Protein 6FXW (pdb70)

Structure (mmCIF, N/CA/C/O backbone):
data_6FXW
#
_entry.id   6FXW
#
_cell.length_a   80.920
_cell.length_b   83.650
_cell.length_c   89.490
_cell.angle_alpha   90.00
_cell.angle_beta   90.00
_cell.angle_gamma   90.00
#
_symmetry.space_group_name_H-M   'F 2 2 2'
#
loop_
_entity.id
_entity.type
_entity.pdbx_description
1 polymer 'Putative ribose 5-phosphate isomerase'
2 non-polymer 'SULFATE ION'
3 water water
#
loop_
_atom_site.group_PDB
_atom_site.id
_atom_site.type_symbol
_atom_site.label_atom_id
_atom_site.label_alt_id
_atom_site.label_comp_id
_atom_site.label_asym_id
_atom_site.label_entity_id
_atom_site.label_seq_id
_atom_site.pdbx_PDB_ins_code
_atom_site.Cartn_x
_atom_site.Cartn_y
_atom_site.Cartn_z
_atom_site.occupancy
_atom_site.B_iso_or_equiv
_atom_site.auth_seq_id
_atom_site.auth_comp_id
_atom_site.auth_asym_id
_atom_site.auth_atom_id
_atom_site.pdbx_PDB_model_num
ATOM 1 N N . MET A 1 4 ? -25.058 -4.120 -8.089 1.00 32.78 4 MET A N 1
ATOM 2 C CA . MET A 1 4 ? -26.441 -4.386 -7.588 1.00 27.71 4 MET A CA 1
ATOM 3 C C . MET A 1 4 ? -27.206 -3.114 -7.919 1.00 29.88 4 MET A C 1
ATOM 4 O O . MET A 1 4 ? -26.693 -2.006 -7.691 1.00 32.00 4 MET A O 1
ATOM 9 N N . PRO A 1 5 ? -28.395 -3.230 -8.510 1.00 23.50 5 PRO A N 1
ATOM 10 C CA . PRO A 1 5 ? -29.255 -2.050 -8.607 1.00 19.72 5 PRO A CA 1
ATOM 11 C C . PRO A 1 5 ? -29.432 -1.312 -7.291 1.00 19.70 5 PRO A C 1
ATOM 12 O O . PRO A 1 5 ? -29.276 -1.866 -6.213 1.00 19.31 5 PRO A O 1
ATOM 16 N N . LYS A 1 6 ? -29.719 -0.015 -7.436 1.00 21.44 6 LYS A N 1
ATOM 17 C CA . LYS A 1 6 ? -29.729 0.939 -6.345 1.00 22.11 6 LYS A CA 1
ATOM 18 C C . LYS A 1 6 ? -31.093 1.545 -6.110 1.00 15.73 6 LYS A C 1
ATOM 19 O O . LYS A 1 6 ? -31.916 1.661 -7.030 1.00 16.76 6 LYS A O 1
ATOM 25 N N . ARG A 1 7 ? -31.326 1.947 -4.867 1.00 14.30 7 ARG A N 1
ATOM 26 C CA . ARG A 1 7 ? -32.532 2.688 -4.464 1.00 12.99 7 ARG A CA 1
ATOM 27 C C . ARG A 1 7 ? -32.212 4.174 -4.606 1.00 13.62 7 ARG A C 1
ATOM 28 O O . ARG A 1 7 ? -31.271 4.616 -3.959 1.00 13.16 7 ARG A O 1
ATOM 36 N N . VAL A 1 8 ? -32.952 4.855 -5.469 1.00 12.27 8 VAL A N 1
ATOM 37 C CA . VAL A 1 8 ? -32.599 6.236 -5.908 1.00 12.25 8 VAL A CA 1
ATOM 38 C C . VAL A 1 8 ? -33.641 7.201 -5.359 1.00 12.50 8 VAL A C 1
ATOM 39 O O . VAL A 1 8 ? -34.871 7.070 -5.631 1.00 14.50 8 VAL A O 1
ATOM 43 N N . ALA A 1 9 ? -33.204 8.235 -4.675 1.00 12.20 9 ALA A N 1
ATOM 44 C CA . ALA A 1 9 ? -34.024 9.363 -4.326 1.00 12.31 9 ALA A CA 1
ATOM 45 C C . ALA A 1 9 ? -33.750 10.523 -5.309 1.00 13.84 9 ALA A C 1
ATOM 46 O O . ALA A 1 9 ? -32.610 10.953 -5.419 1.00 13.30 9 ALA A O 1
ATOM 48 N N . LEU A 1 10 ? -34.803 10.993 -5.922 1.00 12.69 10 LEU A N 1
ATOM 49 C CA . LEU A 1 10 ? -34.723 12.066 -6.930 1.00 12.79 10 LEU A CA 1
ATOM 50 C C . LEU A 1 10 ? -35.368 13.291 -6.332 1.00 12.24 10 LEU A C 1
ATOM 51 O O . LEU A 1 10 ? -36.582 13.262 -6.016 1.00 12.46 10 LEU A O 1
ATOM 56 N N . GLY A 1 11 ? -34.647 14.386 -6.209 1.00 11.10 11 GLY A N 1
ATOM 57 C CA . GLY A 1 11 ? -35.207 15.660 -5.728 1.00 12.63 11 GLY A CA 1
ATOM 58 C C . GLY A 1 11 ? -34.963 16.759 -6.728 1.00 14.06 1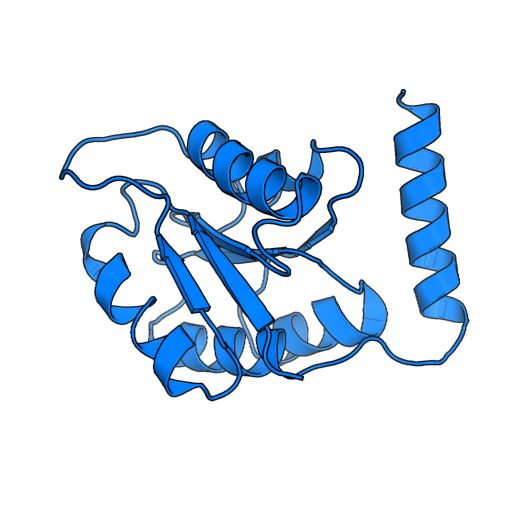1 GLY A C 1
ATOM 59 O O . GLY A 1 11 ? -33.978 16.735 -7.481 1.00 13.15 11 GLY A O 1
ATOM 60 N N . CYS A 1 12 ? -35.801 17.742 -6.738 1.00 11.99 12 CYS A N 1
ATOM 61 C CA A CYS A 1 12 ? -35.566 18.840 -7.629 0.50 12.16 12 CYS A CA 1
ATOM 62 C CA B CYS A 1 12 ? -35.825 18.744 -7.759 0.50 13.77 12 CYS A CA 1
ATOM 63 C C . CYS A 1 12 ? -36.327 20.033 -7.111 1.00 13.33 12 CYS A C 1
ATOM 64 O O . CYS A 1 12 ? -37.111 19.941 -6.165 1.00 15.27 12 CYS A O 1
ATOM 69 N N . ASP A 1 13 ? -36.010 21.185 -7.718 1.00 12.61 13 ASP A N 1
ATOM 70 C CA . ASP A 1 13 ? -36.804 22.401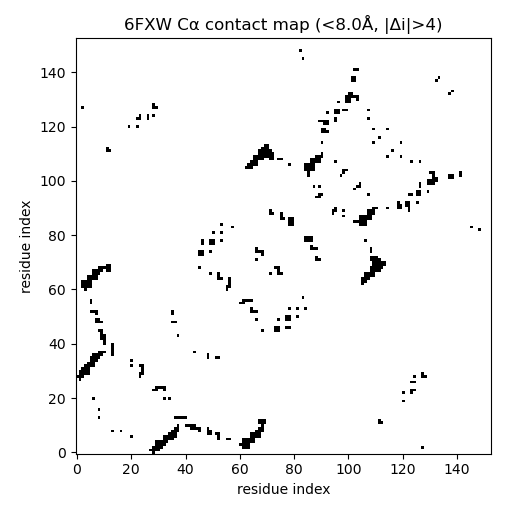 -7.502 1.00 12.26 13 ASP A CA 1
ATOM 71 C C . ASP A 1 13 ? -37.770 22.558 -8.685 1.00 12.29 13 ASP A C 1
ATOM 72 O O . ASP A 1 13 ? -37.921 21.641 -9.512 1.00 12.68 13 ASP A O 1
ATOM 77 N N . HIS A 1 14 ? -38.350 23.712 -8.823 1.00 12.40 14 HIS A N 1
ATOM 78 C CA . HIS A 1 14 ? -39.381 23.924 -9.823 1.00 13.26 14 HIS A CA 1
ATOM 79 C C . HIS A 1 14 ? -38.759 23.964 -11.224 1.00 12.84 14 HIS A C 1
ATOM 80 O O . HIS A 1 14 ? -39.457 23.817 -12.212 1.00 13.98 14 HIS A O 1
ATOM 87 N N . ALA A 1 15 ? -37.452 24.171 -11.313 1.00 12.82 15 ALA A N 1
ATOM 88 C CA . ALA A 1 15 ? -36.860 24.221 -12.677 1.00 13.69 15 ALA A CA 1
ATOM 89 C C . ALA A 1 15 ? -37.104 22.896 -13.414 1.00 14.87 15 ALA A C 1
ATOM 90 O O . ALA A 1 15 ? -37.236 22.867 -14.670 1.00 13.94 15 ALA A O 1
ATOM 92 N N . ALA A 1 16 ? -37.178 21.779 -12.680 1.00 12.09 16 ALA A N 1
ATOM 93 C CA . ALA A 1 16 ? -37.330 20.479 -13.241 1.00 13.69 16 ALA A CA 1
ATOM 94 C C . ALA A 1 16 ? -38.750 19.951 -13.132 1.00 15.64 16 ALA A C 1
ATOM 95 O O . ALA A 1 16 ? -39.016 18.801 -13.439 1.00 16.97 16 ALA A O 1
ATOM 97 N N . TYR A 1 17 ? -39.662 20.809 -12.768 1.00 16.88 17 TYR A N 1
ATOM 98 C CA . TYR A 1 17 ? -41.040 20.288 -12.525 1.00 19.44 17 TYR A CA 1
ATOM 99 C C . TYR A 1 17 ? -41.647 19.785 -13.812 1.00 20.68 17 TYR A C 1
ATOM 100 O O . TYR A 1 17 ? -42.202 18.691 -13.830 1.00 21.98 17 TYR A O 1
ATOM 109 N N . ALA A 1 18 ? -41.484 20.509 -14.901 1.00 20.47 18 ALA A N 1
ATOM 110 C CA . ALA A 1 18 ? -42.001 20.075 -16.172 1.00 24.70 18 ALA A CA 1
ATOM 111 C C . ALA A 1 18 ? -41.462 18.749 -16.655 1.00 27.43 18 ALA A C 1
ATOM 112 O O . ALA A 1 18 ? -42.193 17.999 -17.294 1.00 30.96 18 ALA A O 1
ATOM 114 N N . THR A 1 19 ? -40.219 18.419 -16.328 1.00 21.53 19 THR A N 1
ATOM 115 C CA . THR A 1 19 ? -39.512 17.250 -16.852 1.00 19.60 19 THR A CA 1
ATOM 116 C C . THR A 1 19 ? -39.309 16.173 -15.831 1.00 17.42 19 THR A C 1
ATOM 117 O O . THR A 1 19 ? -38.708 15.167 -16.118 1.00 17.54 19 THR A O 1
ATOM 121 N N . HIS A 1 20 ? -39.831 16.319 -14.587 1.00 17.28 20 HIS A N 1
ATOM 122 C CA . HIS A 1 20 ? -39.394 15.398 -13.559 1.00 15.59 20 HIS A CA 1
ATOM 123 C C . HIS A 1 20 ? -39.856 13.964 -13.881 1.00 14.41 20 HIS A C 1
ATOM 124 O O . HIS A 1 20 ? -39.181 12.971 -13.548 1.00 14.97 20 HIS A O 1
ATOM 131 N N . GLN A 1 21 ? -41.074 13.814 -14.428 1.00 16.84 21 GLN A N 1
ATOM 132 C CA . GLN A 1 21 ? -41.498 12.444 -14.713 1.00 17.60 21 GLN A CA 1
ATOM 133 C C . GLN A 1 21 ? -40.673 11.782 -15.831 1.00 16.77 21 GLN A C 1
ATOM 134 O O . GLN A 1 21 ? -40.348 10.656 -15.727 1.00 16.30 21 GLN A O 1
ATOM 140 N N . GLU A 1 22 ? -40.280 12.600 -16.802 1.00 15.93 22 GLU A N 1
ATOM 141 C CA . GLU A 1 22 ? -39.321 12.131 -17.866 1.00 16.18 22 GLU A CA 1
ATOM 142 C C . GLU A 1 22 ? -37.995 11.675 -17.274 1.00 17.73 22 GLU A C 1
ATOM 143 O O . GLU A 1 22 ? -37.443 10.659 -17.631 1.00 17.78 22 GLU A O 1
ATOM 149 N N . ILE A 1 23 ? -37.512 12.423 -16.297 1.00 15.61 23 ILE A N 1
ATOM 150 C CA . ILE A 1 23 ? -36.267 12.019 -15.607 1.00 15.53 23 ILE A CA 1
ATOM 151 C C . ILE A 1 23 ? -36.458 10.722 -14.813 1.00 15.10 23 ILE A C 1
ATOM 152 O O . ILE A 1 23 ? -35.626 9.828 -14.827 1.00 16.65 23 ILE A O 1
ATOM 157 N N . MET A 1 24 ? -37.580 10.607 -14.097 1.00 15.63 24 MET A N 1
ATOM 158 C CA A MET A 1 24 ? -37.860 9.381 -13.322 0.50 18.11 24 MET A CA 1
ATOM 159 C CA B MET A 1 24 ? -37.887 9.403 -13.315 0.50 17.54 24 MET A CA 1
ATOM 160 C C . MET A 1 24 ? -37.934 8.210 -14.264 1.00 17.53 24 MET A C 1
ATOM 161 O O . MET A 1 24 ? -37.386 7.172 -13.979 1.00 18.28 24 MET A O 1
ATOM 170 N N . ASP A 1 25 ? -38.549 8.447 -15.424 1.00 19.16 25 ASP A N 1
ATOM 171 C CA . ASP A 1 25 ? -38.612 7.376 -16.440 1.00 19.60 25 ASP A CA 1
ATOM 172 C C . ASP A 1 25 ? -37.258 6.918 -16.891 1.00 20.92 25 ASP A C 1
ATOM 173 O O . ASP A 1 25 ? -36.985 5.710 -17.060 1.00 20.91 25 ASP A O 1
ATOM 178 N N . MET A 1 26 ? -36.326 7.845 -17.098 1.00 18.30 26 MET A N 1
ATOM 179 C CA . MET A 1 26 ? -34.912 7.464 -17.384 1.00 17.84 26 MET A CA 1
ATOM 180 C C . MET A 1 26 ? -34.223 6.635 -16.343 1.00 18.66 26 MET A C 1
ATOM 181 O O . MET A 1 26 ? -33.429 5.720 -16.640 1.00 21.74 26 MET A O 1
ATOM 186 N N . VAL A 1 27 ? -34.440 6.995 -15.066 1.00 16.20 27 VAL A N 1
ATOM 187 C CA . VAL A 1 27 ? -33.878 6.282 -14.005 1.00 17.69 27 VAL A CA 1
ATOM 188 C C . VAL A 1 27 ? -34.405 4.828 -14.042 1.00 17.79 27 VAL A C 1
ATOM 189 O O . VAL A 1 27 ? -33.636 3.879 -13.927 1.00 22.37 27 VAL A O 1
ATOM 193 N N . ASN A 1 28 ? -35.702 4.682 -14.165 1.00 21.25 28 ASN A N 1
ATOM 194 C CA . ASN A 1 28 ? -36.313 3.340 -14.187 1.00 26.13 28 ASN A CA 1
ATOM 195 C C . ASN A 1 28 ? -35.799 2.550 -15.406 1.00 29.05 28 ASN A C 1
ATOM 196 O O . ASN A 1 28 ? -35.432 1.367 -15.309 1.00 31.01 28 ASN A O 1
ATOM 201 N N . ALA A 1 29 ? -35.677 3.236 -16.531 1.00 25.72 29 ALA A N 1
ATOM 202 C CA . ALA A 1 29 ? -35.302 2.536 -17.788 1.00 29.72 29 ALA A CA 1
ATOM 203 C C . ALA A 1 29 ? -33.837 2.197 -17.827 1.00 32.92 29 ALA A C 1
ATOM 204 O O . ALA A 1 29 ? -33.385 1.419 -18.692 1.00 38.47 29 ALA A O 1
ATOM 206 N N . SER A 1 30 ? -33.062 2.698 -16.889 1.00 29.99 30 SER A N 1
ATOM 207 C CA . SER A 1 30 ? -31.644 2.476 -16.907 1.00 27.05 30 SER A CA 1
ATOM 208 C C . SER A 1 30 ? -31.300 1.012 -16.576 1.00 30.15 30 SER A C 1
ATOM 209 O O . SER A 1 30 ? -30.177 0.602 -16.818 1.00 32.53 30 SER A O 1
ATOM 212 N N . GLY A 1 31 ? -32.212 0.314 -15.889 1.00 27.51 31 GLY A N 1
ATOM 213 C CA . GLY A 1 31 ? -31.961 -0.998 -15.355 1.00 24.15 31 GLY A CA 1
ATOM 214 C C . GLY A 1 31 ? -31.214 -1.033 -14.079 1.00 23.47 31 GLY A C 1
ATOM 215 O O . GLY A 1 31 ? -31.028 -2.078 -13.470 1.00 25.19 31 GLY A O 1
ATOM 216 N N . ALA A 1 32 ? -30.687 0.128 -13.616 1.00 18.40 32 ALA A N 1
ATOM 217 C CA . ALA A 1 32 ? -29.826 0.144 -12.505 1.00 18.96 32 ALA A CA 1
ATOM 218 C C . ALA A 1 32 ? -30.461 0.640 -11.222 1.00 17.05 32 ALA A C 1
ATOM 219 O O . ALA A 1 32 ? -29.771 0.809 -10.213 1.00 20.41 32 ALA A O 1
ATOM 221 N N . ALA A 1 33 ? -31.791 0.781 -11.224 1.00 17.69 33 ALA A N 1
ATOM 222 C CA . ALA A 1 33 ? -32.516 1.196 -10.055 1.00 16.91 33 ALA A CA 1
ATOM 223 C C . ALA A 1 33 ? -33.521 0.166 -9.606 1.00 17.79 33 ALA A C 1
ATOM 224 O O . ALA A 1 33 ? -34.325 -0.270 -10.422 1.00 23.74 33 ALA A O 1
ATOM 226 N N . SER A 1 34 ? -33.495 -0.184 -8.345 1.00 18.30 34 SER A N 1
ATOM 227 C CA . SER A 1 34 ? -34.572 -1.065 -7.820 1.00 17.26 34 SER A CA 1
ATOM 228 C C . SER A 1 34 ? -35.761 -0.314 -7.355 1.00 22.46 34 SER A C 1
ATOM 229 O O . SER A 1 34 ? -36.812 -0.934 -7.142 1.00 23.54 34 SER A O 1
ATOM 232 N N . LYS A 1 35 ? -35.619 0.976 -7.084 1.00 17.05 35 LYS A N 1
ATOM 233 C CA . LYS A 1 35 ? -36.707 1.827 -6.687 1.00 17.59 35 LYS A CA 1
ATOM 234 C C . LYS A 1 35 ? -36.304 3.265 -6.997 1.00 16.75 35 LYS A C 1
ATOM 235 O O . LYS A 1 35 ? -35.120 3.571 -6.867 1.00 16.44 35 LYS A O 1
ATOM 241 N N . VAL A 1 36 ? -37.230 4.100 -7.432 1.00 14.69 36 VAL A N 1
ATOM 242 C CA . VAL A 1 36 ? -37.022 5.523 -7.623 1.00 15.76 36 VAL A CA 1
ATOM 243 C C . VAL A 1 36 ? -38.083 6.228 -6.826 1.00 17.27 36 VAL A C 1
ATOM 244 O O . VAL A 1 36 ? -39.299 5.990 -7.030 1.00 18.89 36 VAL A O 1
ATOM 248 N N . MET A 1 37 ? -37.683 7.130 -5.928 1.00 15.82 37 MET A N 1
ATOM 249 C CA . MET A 1 37 ? -38.587 7.891 -5.071 1.00 17.39 37 MET A CA 1
ATOM 250 C C . MET A 1 37 ? -38.478 9.368 -5.407 1.00 18.36 37 MET A C 1
ATOM 251 O O . MET A 1 37 ? -37.374 9.935 -5.327 1.00 18.48 37 MET A O 1
ATOM 256 N N . TYR A 1 38 ? -39.575 10.053 -5.729 1.00 15.70 38 TYR A N 1
ATOM 257 C CA . TYR A 1 38 ? -39.585 11.447 -6.063 1.00 15.87 38 TYR A CA 1
ATOM 258 C C . TYR A 1 38 ? -39.817 12.321 -4.906 1.00 17.43 38 TYR A C 1
ATOM 259 O O . TYR A 1 38 ? -40.875 12.125 -4.220 1.00 18.68 38 TYR A O 1
ATOM 268 N N . MET A 1 39 ? -38.906 13.199 -4.593 1.00 17.52 39 MET A N 1
ATOM 269 C CA . MET A 1 39 ? -39.047 14.093 -3.505 1.00 20.90 39 MET A CA 1
ATOM 270 C C . MET A 1 39 ? -38.887 15.451 -3.781 1.00 24.12 39 MET A C 1
ATOM 271 O O . MET A 1 39 ? -38.473 16.139 -2.893 1.00 38.65 39 MET A O 1
ATOM 276 N N . GLY A 1 40 ? -39.223 15.881 -4.969 1.00 27.40 40 GLY A N 1
ATOM 277 C CA . GLY A 1 40 ? -39.390 17.261 -5.335 1.00 28.25 40 GLY A CA 1
ATOM 278 C C . GLY A 1 40 ? -40.791 17.682 -5.250 1.00 26.06 40 GLY A C 1
ATOM 279 O O . GLY A 1 40 ? -41.624 16.918 -4.714 1.00 25.32 40 GLY A O 1
ATOM 280 N N . PRO A 1 41 ? -41.118 18.894 -5.762 1.00 20.16 41 PRO A N 1
ATOM 281 C CA . PRO A 1 41 ? -42.407 19.432 -5.699 1.00 22.90 41 PRO A CA 1
ATOM 282 C C . PRO A 1 41 ? -43.449 18.674 -6.525 1.00 26.87 41 PRO A C 1
ATOM 283 O O . PRO A 1 41 ? -43.166 18.199 -7.627 1.00 20.97 41 PRO A O 1
ATOM 287 N N . SER A 1 42 ? -44.646 18.538 -5.944 1.00 22.82 42 SER A N 1
ATOM 288 C CA . SER A 1 42 ? -45.750 17.864 -6.634 1.00 25.87 42 SER A CA 1
ATOM 289 C C . SER A 1 42 ? -46.807 18.885 -6.958 1.00 25.96 42 SER A C 1
ATOM 290 O O . SER A 1 42 ? -47.941 18.592 -7.010 1.00 24.84 42 SER A O 1
ATOM 293 N N . SER A 1 43 ? -46.362 20.110 -7.138 1.00 22.37 43 SER A N 1
ATOM 294 C CA A SER A 1 43 ? -47.242 21.182 -7.604 0.50 25.27 43 SER A CA 1
ATOM 295 C CA B SER A 1 43 ? -47.233 21.253 -7.472 0.50 22.31 43 SER A CA 1
ATOM 296 C C . SER A 1 43 ? -46.420 22.121 -8.414 1.00 25.36 43 SER A C 1
ATOM 297 O O . SER A 1 43 ? -45.184 22.127 -8.275 1.00 24.85 43 SER A O 1
ATOM 302 N N . ASP A 1 44 ? -47.114 22.950 -9.229 1.00 24.56 44 ASP A N 1
ATOM 303 C CA . ASP A 1 44 ? -46.483 23.952 -10.056 1.00 24.13 44 ASP A CA 1
ATOM 304 C C . ASP A 1 44 ? -46.135 25.248 -9.371 1.00 26.02 44 ASP A C 1
ATOM 305 O O . ASP A 1 44 ? -46.396 26.362 -9.890 1.00 23.11 44 ASP A O 1
ATOM 310 N N . THR A 1 45 ? -45.442 25.151 -8.222 1.00 24.88 45 THR A N 1
ATOM 311 C CA . THR A 1 45 ? -45.143 26.317 -7.368 1.00 23.34 45 THR A CA 1
ATOM 312 C C . THR A 1 45 ? -43.606 26.619 -7.417 1.00 25.34 45 THR A C 1
ATOM 313 O O . THR A 1 45 ? -42.801 25.761 -7.729 1.00 22.26 45 THR A O 1
ATOM 317 N N . SER A 1 46 ? -43.227 27.838 -7.131 1.00 24.20 46 SER A N 1
ATOM 318 C CA . SER A 1 46 ? -41.797 28.148 -6.960 1.00 24.38 46 SER A CA 1
ATOM 319 C C . SER A 1 46 ? -41.375 27.606 -5.612 1.00 18.99 46 SER A C 1
ATOM 320 O O . SER A 1 46 ? -42.022 27.845 -4.614 1.00 20.91 46 SER A O 1
ATOM 323 N N . VAL A 1 47 ? -40.168 26.965 -5.557 1.00 13.57 47 VAL A N 1
ATOM 324 C CA . VAL A 1 47 ? -39.679 26.455 -4.359 1.00 13.59 47 VAL A CA 1
ATOM 325 C C . VAL A 1 47 ? -38.158 26.701 -4.244 1.00 12.66 47 VAL A C 1
ATOM 326 O O . VAL A 1 47 ? -37.582 27.207 -5.215 1.00 13.00 47 VAL A O 1
ATOM 330 N N . ASP A 1 48 ? -37.603 26.348 -3.106 1.00 13.01 48 ASP A N 1
ATOM 331 C CA . ASP A 1 48 ? -36.187 26.613 -2.830 1.00 12.04 48 ASP A CA 1
ATOM 332 C C . ASP A 1 48 ? -35.373 25.346 -2.822 1.00 11.79 48 ASP A C 1
ATOM 333 O O . ASP A 1 48 ? -35.534 24.488 -2.010 1.00 11.99 48 ASP A O 1
ATOM 338 N N . TYR A 1 49 ? -34.406 25.227 -3.766 1.00 11.75 49 TYR A N 1
ATOM 339 C CA . TYR A 1 49 ? -33.717 23.998 -3.946 1.00 11.60 49 TYR A CA 1
ATOM 340 C C . TYR A 1 49 ? -33.065 23.436 -2.660 1.00 11.01 49 TYR A C 1
ATOM 341 O O . TYR A 1 49 ? -32.974 22.208 -2.504 1.00 11.75 49 TYR A O 1
ATOM 350 N N . PRO A 1 50 ? -32.502 24.262 -1.710 1.00 9.71 50 PRO A N 1
ATOM 351 C CA . PRO A 1 50 ? -31.927 23.611 -0.543 1.00 10.37 50 PRO A CA 1
ATOM 352 C C . PRO A 1 50 ? -32.856 22.739 0.244 1.00 10.61 50 PRO A C 1
ATOM 353 O O . PRO A 1 50 ? -32.408 21.741 0.837 1.00 12.50 50 PRO A O 1
ATOM 357 N N . ASP A 1 51 ? -34.128 23.086 0.227 1.00 10.77 51 ASP A N 1
ATOM 358 C CA . ASP A 1 51 ? -35.062 22.259 0.968 1.00 13.01 51 ASP A CA 1
ATOM 359 C C . ASP A 1 51 ? -35.182 20.821 0.404 1.00 13.84 51 ASP A C 1
ATOM 360 O O . ASP A 1 51 ? -35.353 19.854 1.182 1.00 15.50 51 ASP A O 1
ATOM 365 N N . TYR A 1 52 ? -35.133 20.688 -0.919 1.00 11.99 52 TYR A N 1
ATOM 366 C CA . TYR A 1 52 ? -35.207 19.407 -1.565 1.00 12.66 52 TYR A CA 1
ATOM 367 C C . TYR A 1 52 ? -33.881 18.664 -1.580 1.00 11.42 52 TYR A C 1
ATOM 368 O O . TYR A 1 52 ? -33.869 17.437 -1.436 1.00 12.88 52 TYR A O 1
ATOM 377 N N . ALA A 1 53 ? -32.760 19.415 -1.648 1.00 11.09 53 ALA A N 1
ATOM 378 C CA . ALA A 1 53 ? -31.492 18.802 -1.386 1.00 10.84 53 ALA A CA 1
ATOM 379 C C . ALA A 1 53 ? -31.480 18.085 -0.053 1.00 11.37 53 ALA A C 1
ATOM 380 O O . ALA A 1 53 ? -31.064 16.943 0.090 1.00 12.19 53 ALA A O 1
ATOM 382 N N . ALA A 1 54 ? -32.041 18.773 0.978 1.00 11.58 54 ALA A N 1
ATOM 383 C CA . ALA A 1 54 ? -32.040 18.203 2.326 1.00 13.45 54 ALA A CA 1
ATOM 384 C C . ALA A 1 54 ? -32.887 16.938 2.380 1.00 13.49 54 ALA A C 1
ATOM 385 O O . ALA A 1 54 ? -32.482 15.947 3.047 1.00 13.16 54 ALA A O 1
ATOM 387 N N . GLN A 1 55 ? -34.041 16.916 1.754 1.00 13.63 55 GLN A N 1
ATOM 388 C CA . GLN A 1 55 ? -34.847 15.707 1.684 1.00 12.95 55 GLN A CA 1
ATOM 389 C C . GLN A 1 55 ? -34.114 14.507 1.178 1.00 13.73 55 GLN A C 1
ATOM 390 O O . GLN A 1 55 ? -34.135 13.399 1.745 1.00 14.52 55 GLN A O 1
ATOM 396 N N . VAL A 1 56 ? -33.398 14.685 0.077 1.00 11.57 56 VAL A N 1
ATOM 397 C CA . VAL A 1 56 ? -32.682 13.574 -0.562 1.00 11.30 56 VAL A CA 1
ATOM 398 C C . VAL A 1 56 ? -31.491 13.144 0.348 1.00 11.64 56 VAL A C 1
ATOM 399 O O . VAL A 1 56 ? -31.197 11.939 0.558 1.00 11.94 56 VAL A O 1
ATOM 403 N N . CYS A 1 57 ? -30.744 14.116 0.891 1.00 12.15 57 CYS A N 1
ATOM 404 C CA . CYS A 1 57 ? -29.604 13.834 1.785 1.00 10.97 57 CYS A CA 1
ATOM 405 C C . CYS A 1 57 ? -30.074 13.002 2.981 1.00 11.86 57 CYS A C 1
ATOM 406 O O . CYS A 1 57 ? -29.474 12.028 3.369 1.00 12.77 57 CYS A O 1
ATOM 409 N N . GLU A 1 58 ? -31.227 13.452 3.541 1.00 11.69 58 GLU A N 1
ATOM 410 C CA . GLU A 1 58 ? -31.700 12.761 4.736 1.00 15.19 58 GLU A CA 1
ATOM 411 C C . GLU A 1 58 ? -32.174 11.379 4.353 1.00 12.35 58 GLU A C 1
ATOM 412 O O . GLU A 1 58 ? -31.924 10.412 5.137 1.00 15.06 58 GLU A O 1
ATOM 418 N N . ALA A 1 59 ? -32.802 11.158 3.201 1.00 12.34 59 ALA A N 1
ATOM 419 C CA . ALA A 1 59 ? -33.157 9.789 2.745 1.00 13.13 59 ALA A CA 1
ATOM 420 C C . ALA A 1 59 ? -31.971 8.879 2.695 1.00 14.80 59 ALA A C 1
ATOM 421 O O . ALA A 1 59 ? -32.050 7.709 3.076 1.00 16.34 59 ALA A O 1
ATOM 423 N N . ILE A 1 60 ? -30.863 9.365 2.152 1.00 12.44 60 ILE A N 1
ATOM 424 C CA . ILE A 1 60 ? -29.664 8.574 2.092 1.00 13.42 60 ILE A CA 1
ATOM 425 C C . ILE A 1 60 ? -29.100 8.289 3.492 1.00 14.33 60 ILE A C 1
ATOM 426 O O . ILE A 1 60 ? -28.770 7.135 3.819 1.00 13.81 60 ILE A O 1
ATOM 431 N N . LEU A 1 61 ? -29.008 9.321 4.320 1.00 13.40 61 LEU A N 1
ATOM 432 C CA . LEU A 1 61 ? -28.434 9.145 5.623 1.00 13.88 61 LEU A CA 1
ATOM 433 C C . LEU A 1 61 ? -29.236 8.173 6.551 1.00 13.41 61 LEU A C 1
ATOM 434 O O . LEU A 1 61 ? -28.625 7.523 7.403 1.00 14.90 61 LEU A O 1
ATOM 439 N N . LYS A 1 62 ? -30.526 8.132 6.319 1.00 14.30 62 LYS A N 1
ATOM 440 C CA . LYS A 1 62 ? -31.404 7.233 7.097 1.00 14.02 62 LYS A CA 1
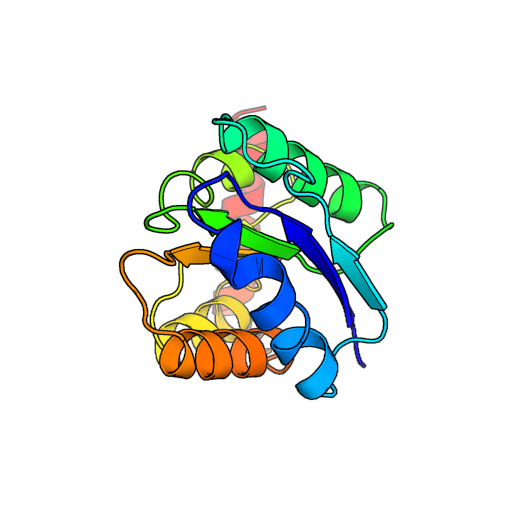ATOM 441 C C . LYS A 1 62 ? -31.507 5.871 6.446 1.00 14.85 62 LYS A C 1
ATOM 442 O O . LYS A 1 62 ? -32.250 5.033 7.023 1.00 16.39 62 LYS A O 1
ATOM 448 N N . GLY A 1 63 ? -30.869 5.630 5.321 1.00 14.48 63 GLY A N 1
ATOM 449 C CA . GLY A 1 63 ? -30.936 4.336 4.641 1.00 14.23 63 GLY A CA 1
ATOM 450 C C . GLY A 1 63 ? -32.212 4.054 3.927 1.00 16.53 63 GLY A C 1
ATOM 451 O O . GLY A 1 63 ? -32.493 2.849 3.620 1.00 18.21 63 GLY A O 1
ATOM 452 N N . GLU A 1 64 ? -32.987 5.068 3.582 1.00 14.56 64 GLU A N 1
ATOM 453 C CA . GLU A 1 64 ? -34.137 4.898 2.765 1.00 16.46 64 GLU A CA 1
ATOM 454 C C . GLU A 1 64 ? -33.769 4.872 1.270 1.00 16.03 64 GLU A C 1
ATOM 455 O O . GLU A 1 64 ? -34.490 4.329 0.469 1.00 16.08 64 GLU A O 1
ATOM 461 N N . ALA A 1 65 ? -32.609 5.442 0.905 1.00 14.84 65 ALA A N 1
ATOM 462 C CA . ALA A 1 65 ? -32.119 5.369 -0.453 1.00 14.23 65 ALA A CA 1
ATOM 463 C C . ALA A 1 65 ? -30.619 5.143 -0.363 1.00 13.00 65 ALA A C 1
ATOM 464 O O . ALA A 1 65 ? -30.028 5.479 0.661 1.00 14.85 65 ALA A O 1
ATOM 466 N N . ASP A 1 66 ? -30.037 4.596 -1.466 1.00 13.68 66 ASP A N 1
ATOM 467 C CA . ASP A 1 66 ? -28.652 4.357 -1.576 1.00 16.30 66 ASP A CA 1
ATOM 468 C C . ASP A 1 66 ? -27.944 5.482 -2.258 1.00 14.15 66 ASP A C 1
ATOM 469 O O . ASP A 1 66 ? -26.693 5.686 -2.043 1.00 14.60 66 ASP A O 1
ATOM 474 N N . THR A 1 67 ? -28.656 6.175 -3.110 1.00 12.15 67 THR A N 1
ATOM 475 C CA A THR A 1 67 ? -28.015 7.168 -4.010 0.50 12.40 67 THR A CA 1
ATOM 476 C CA B THR A 1 67 ? -28.054 7.130 -4.061 0.50 12.29 67 THR A CA 1
ATOM 477 C C . THR A 1 67 ? -29.036 8.222 -4.298 1.00 12.12 67 THR A C 1
ATOM 478 O O . THR A 1 67 ? -30.266 8.002 -4.144 1.00 12.92 67 THR A O 1
ATOM 485 N N . GLY A 1 68 ? -28.618 9.421 -4.666 1.00 10.33 68 GLY A N 1
ATOM 486 C CA . GLY A 1 68 ? -29.527 10.464 -4.931 1.00 11.27 68 GLY A CA 1
ATOM 487 C C . GLY A 1 68 ? -29.252 11.164 -6.251 1.00 10.29 68 GLY A C 1
ATOM 488 O O . GLY A 1 68 ? -28.097 11.112 -6.750 1.00 10.70 68 GLY A O 1
ATOM 489 N N . ILE A 1 69 ? -30.274 11.766 -6.812 1.00 10.19 69 ILE A N 1
ATOM 490 C CA . ILE A 1 69 ? -30.130 12.666 -7.969 1.00 10.40 69 ILE A CA 1
ATOM 491 C C . ILE A 1 69 ? -30.801 13.949 -7.591 1.00 11.74 69 ILE A C 1
ATOM 492 O O . ILE A 1 69 ? -31.982 13.919 -7.224 1.00 10.74 69 ILE A O 1
ATOM 497 N N . LEU A 1 70 ? -30.154 15.101 -7.744 1.00 9.65 70 LEU A N 1
ATOM 498 C CA . LEU A 1 70 ? -30.693 16.391 -7.444 1.00 9.90 70 LEU A CA 1
ATOM 499 C C . LEU A 1 70 ? -30.636 17.269 -8.702 1.00 10.13 70 LEU A C 1
ATOM 500 O O . LEU A 1 70 ? -29.609 17.315 -9.360 1.00 10.18 70 LEU A O 1
ATOM 505 N N . VAL A 1 71 ? -31.745 17.907 -9.015 1.00 9.27 71 VAL A N 1
ATOM 506 C CA . VAL A 1 71 ? -31.921 18.663 -10.274 1.00 9.26 71 VAL A CA 1
ATOM 507 C C . VAL A 1 71 ? -32.373 20.080 -9.925 1.00 11.46 71 VAL A C 1
ATOM 508 O O . VAL A 1 71 ? -33.389 20.298 -9.237 1.00 11.11 71 VAL A O 1
ATOM 512 N N . CYS A 1 72 ? -31.629 21.076 -10.387 1.00 11.73 72 CYS A N 1
ATOM 513 C CA . CYS A 1 72 ? -32.023 22.511 -10.327 1.00 11.34 72 CYS A CA 1
ATOM 514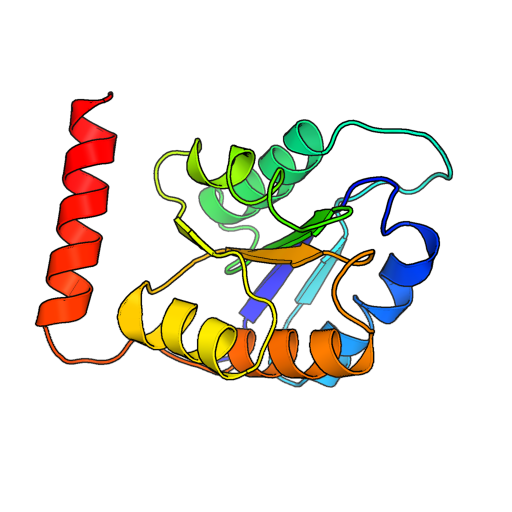 C C . CYS A 1 72 ? -31.778 23.104 -11.699 1.00 10.64 72 CYS A C 1
ATOM 515 O O . CYS A 1 72 ? -31.500 22.361 -12.664 1.00 10.69 72 CYS A O 1
ATOM 518 N N . GLY A 1 73 ? -31.783 24.424 -11.811 1.00 9.84 73 GLY A N 1
ATOM 519 C CA . GLY A 1 73 ? -31.529 24.971 -13.112 1.00 10.75 73 GLY A CA 1
ATOM 520 C C . GLY A 1 73 ? -30.146 24.603 -13.663 1.00 10.59 73 GLY A C 1
ATOM 521 O O . GLY A 1 73 ? -30.011 24.290 -14.864 1.00 10.76 73 GLY A O 1
ATOM 522 N N . THR A 1 74 ? -29.113 24.605 -12.826 1.00 9.68 74 THR A N 1
ATOM 523 C CA . THR A 1 74 ? -27.736 24.336 -13.265 1.00 10.83 74 THR A CA 1
ATOM 524 C C . THR A 1 74 ? -27.099 23.146 -12.588 1.00 10.12 74 THR A C 1
ATOM 525 O O . THR A 1 74 ? -26.040 22.692 -12.977 1.00 11.56 74 THR A O 1
ATOM 529 N N . GLY A 1 75 ? -27.694 22.647 -11.491 1.00 10.10 75 GLY A N 1
ATOM 530 C CA . GLY A 1 75 ? -27.085 21.715 -10.614 1.00 9.11 75 GLY A CA 1
ATOM 531 C C . GLY A 1 75 ? -26.285 22.321 -9.470 1.00 9.87 75 GLY A C 1
ATOM 532 O O . GLY A 1 75 ? -25.885 21.611 -8.529 1.00 11.09 75 GLY A O 1
ATOM 533 N N . ILE A 1 76 ? -25.843 23.558 -9.632 1.00 9.27 76 ILE A N 1
ATOM 534 C CA . ILE A 1 76 ? -24.780 24.111 -8.758 1.00 10.92 76 ILE A CA 1
ATOM 535 C C . ILE A 1 76 ? -25.367 24.310 -7.313 1.00 10.12 76 ILE A C 1
ATOM 536 O O . ILE A 1 76 ? -24.723 23.926 -6.350 1.00 11.02 76 ILE A O 1
ATOM 541 N N . GLY A 1 77 ? -26.558 24.892 -7.235 1.00 10.60 77 GLY A N 1
ATOM 542 C CA . GLY A 1 77 ? -27.129 25.071 -5.910 1.00 11.49 77 GLY A CA 1
ATOM 543 C C . GLY A 1 77 ? -27.317 23.754 -5.175 1.00 10.89 77 GLY A C 1
ATOM 544 O O . GLY A 1 77 ? -27.058 23.613 -3.990 1.00 10.15 77 GLY A O 1
ATOM 545 N N . MET A 1 78 ? -27.832 22.762 -5.898 1.00 9.44 78 MET A N 1
ATOM 546 C CA . MET A 1 78 ? -27.940 21.417 -5.355 1.00 9.79 78 MET A CA 1
ATOM 547 C C . MET A 1 78 ? -26.660 20.874 -4.854 1.00 9.68 78 MET A C 1
ATOM 548 O O . MET A 1 78 ? -26.573 20.278 -3.742 1.00 10.81 78 MET A O 1
ATOM 553 N N . SER A 1 79 ? -25.590 21.044 -5.620 1.00 8.79 79 SER A N 1
ATOM 554 C CA A SER A 1 79 ? -24.251 20.570 -5.229 0.50 10.13 79 SER A CA 1
ATOM 555 C CA B SER A 1 79 ? -24.302 20.521 -5.210 0.50 9.85 79 SER A CA 1
ATOM 556 C C . SER A 1 79 ? -23.780 21.228 -3.941 1.00 9.82 79 SER A C 1
ATOM 557 O O . SER A 1 79 ? -23.274 20.534 -3.040 1.00 10.82 79 SER A O 1
ATOM 562 N N . ILE A 1 80 ? -23.954 22.529 -3.878 1.00 9.45 80 ILE A N 1
ATOM 563 C CA . ILE A 1 80 ? -23.521 23.236 -2.669 1.00 10.25 80 ILE A CA 1
ATOM 564 C C . ILE A 1 80 ? -24.326 22.788 -1.450 1.00 10.86 80 ILE A C 1
ATOM 565 O O . ILE A 1 80 ? -23.747 22.414 -0.435 1.00 11.21 80 ILE A O 1
ATOM 570 N N . ALA A 1 81 ? -25.636 22.838 -1.582 1.00 9.44 81 ALA A N 1
ATOM 571 C CA . ALA A 1 81 ? -26.492 22.511 -0.434 1.00 10.15 81 ALA A CA 1
ATOM 572 C C . ALA A 1 81 ? -26.261 21.059 0.031 1.00 10.88 81 ALA A C 1
ATOM 573 O O . ALA A 1 81 ? -26.144 20.776 1.233 1.00 11.21 81 ALA A O 1
ATOM 575 N N . ALA A 1 82 ? -26.193 20.105 -0.889 1.00 9.68 82 ALA A N 1
ATOM 576 C CA . ALA A 1 82 ? -26.050 18.689 -0.502 1.00 10.42 82 ALA A CA 1
ATOM 577 C C . ALA A 1 82 ? -24.759 18.419 0.207 1.00 9.55 82 ALA A C 1
ATOM 578 O O . ALA A 1 82 ? -24.638 17.624 1.110 1.00 10.80 82 ALA A O 1
ATOM 580 N N . ASN A 1 83 ? -23.692 19.064 -0.310 1.00 9.38 83 ASN A N 1
ATOM 581 C CA . ASN A 1 83 ? -22.372 18.893 0.304 1.00 9.72 83 ASN A CA 1
ATOM 582 C C . ASN A 1 83 ? -22.284 19.450 1.720 1.00 11.07 83 ASN A C 1
ATOM 583 O O . ASN A 1 83 ? -21.339 19.134 2.441 1.00 12.01 83 ASN A O 1
ATOM 588 N N . LYS A 1 84 ? -23.237 20.249 2.128 1.00 10.92 84 LYS A N 1
ATOM 589 C CA . LYS A 1 84 ? -23.278 20.725 3.519 1.00 12.86 84 LYS A CA 1
ATOM 590 C C . LYS A 1 84 ? -23.703 19.671 4.503 1.00 14.91 84 LYS A C 1
ATOM 591 O O . LYS A 1 84 ? -23.492 19.817 5.707 1.00 14.92 84 LYS A O 1
ATOM 597 N N . PHE A 1 85 ? -24.246 18.583 4.033 1.00 13.18 85 PHE A N 1
ATOM 598 C CA . PHE A 1 85 ? -24.575 17.432 4.897 1.00 12.84 85 PHE A CA 1
ATOM 599 C C . PHE A 1 85 ? -23.426 16.608 5.193 1.00 13.82 85 PHE A C 1
ATOM 600 O O . PHE A 1 85 ? -22.748 16.116 4.343 1.00 15.03 85 PHE A O 1
ATOM 608 N N . ARG A 1 86 ? -23.215 16.372 6.503 1.00 15.65 86 ARG A N 1
ATOM 609 C CA . ARG A 1 86 ? -22.193 15.444 6.899 1.00 17.58 86 ARG A CA 1
ATOM 610 C C . ARG A 1 86 ? -22.432 14.053 6.348 1.00 16.21 86 ARG A C 1
ATOM 611 O O . ARG A 1 86 ? -23.543 13.546 6.444 1.00 18.57 86 ARG A O 1
ATOM 619 N N . GLY A 1 87 ? -21.445 13.436 5.773 1.00 15.16 87 GLY A N 1
ATOM 620 C CA . GLY A 1 87 ? -21.516 12.094 5.282 1.00 14.67 87 GLY A CA 1
ATOM 621 C C . GLY A 1 87 ? -21.897 12.001 3.789 1.00 15.22 87 GLY A C 1
ATOM 622 O O . GLY A 1 87 ? -22.029 10.903 3.298 1.00 18.27 87 GLY A O 1
ATOM 623 N N . ILE A 1 88 ? -22.215 13.147 3.171 1.00 13.19 88 ILE A N 1
ATOM 624 C CA . ILE A 1 88 ? -22.627 13.164 1.766 1.00 12.86 88 ILE A CA 1
ATOM 625 C C . ILE A 1 88 ? -21.585 13.784 0.901 1.00 12.05 88 ILE A C 1
ATOM 626 O O . ILE A 1 88 ? -21.010 14.833 1.236 1.00 14.68 88 ILE A O 1
ATOM 631 N N . ARG A 1 89 ? -21.325 13.154 -0.229 1.00 10.19 89 ARG A N 1
ATOM 632 C CA . ARG A 1 89 ? -20.509 13.737 -1.306 1.00 10.99 89 ARG A CA 1
ATOM 633 C C . ARG A 1 89 ? -21.451 13.854 -2.505 1.00 10.10 89 ARG A C 1
ATOM 634 O O . ARG A 1 89 ? -21.992 12.853 -3.031 1.00 10.87 89 ARG A O 1
ATOM 642 N N . ALA A 1 90 ? -21.565 15.064 -3.010 1.00 9.82 90 ALA A N 1
ATOM 643 C CA . ALA A 1 90 ? -22.513 15.455 -4.097 1.00 9.06 90 ALA A CA 1
ATOM 644 C C . ALA A 1 90 ? -21.706 15.990 -5.250 1.00 9.56 90 ALA A C 1
ATOM 645 O O . ALA A 1 90 ? -20.900 16.918 -5.106 1.00 10.37 90 ALA A O 1
ATOM 647 N N . ALA A 1 91 ? -21.922 15.423 -6.436 1.00 9.48 91 ALA A N 1
ATOM 648 C CA . ALA A 1 91 ? -21.136 15.765 -7.626 1.00 10.07 91 ALA A CA 1
ATOM 649 C C . ALA A 1 91 ? -21.946 16.406 -8.709 1.00 10.23 91 ALA A C 1
ATOM 650 O O . ALA A 1 91 ? -22.897 15.772 -9.265 1.00 9.93 91 ALA A O 1
ATOM 652 N N . LEU A 1 92 ? -21.599 17.602 -9.095 1.00 10.85 92 LEU A N 1
ATOM 653 C CA A LEU A 1 92 ? -22.198 18.212 -10.279 0.50 11.26 92 LEU A CA 1
ATOM 654 C CA B LEU A 1 92 ? -22.182 18.226 -10.292 0.50 12.55 92 LEU A CA 1
ATOM 655 C C . LEU A 1 92 ? -21.596 17.584 -11.547 1.00 11.77 92 LEU A C 1
ATOM 656 O O . LEU A 1 92 ? -20.382 17.641 -11.741 1.00 11.98 92 LEU A O 1
ATOM 665 N N . CYS A 1 93 ? -22.425 16.984 -12.361 1.00 10.52 93 CYS A N 1
ATOM 666 C CA . CYS A 1 93 ? -22.004 16.346 -13.595 1.00 10.25 93 CYS A CA 1
ATOM 667 C C . CYS A 1 93 ? -22.798 16.871 -14.762 1.00 10.61 93 CYS A C 1
ATOM 668 O O . CYS A 1 93 ? -23.983 17.250 -14.644 1.00 10.76 93 CYS A O 1
ATOM 671 N N . TYR A 1 94 ? -22.124 16.991 -15.909 1.00 10.04 94 TYR A N 1
ATOM 672 C CA . TYR A 1 94 ? -22.734 17.540 -17.102 1.00 10.86 94 TYR A CA 1
ATOM 673 C C . TYR A 1 94 ? -22.390 16.748 -18.355 1.00 10.86 94 TYR A C 1
ATOM 674 O O . TYR A 1 94 ? -22.757 17.180 -19.450 1.00 10.50 94 TYR A O 1
ATOM 683 N N . ASP A 1 95 ? -21.692 15.654 -18.213 1.00 10.17 95 ASP A N 1
ATOM 684 C CA . ASP A 1 95 ? -21.387 14.794 -19.311 1.00 10.40 95 ASP A CA 1
ATOM 685 C C . ASP A 1 95 ? -21.025 13.408 -18.820 1.00 10.86 95 ASP A C 1
ATOM 686 O O . ASP A 1 95 ? -21.034 13.103 -17.619 1.00 10.37 95 ASP A O 1
ATOM 691 N N . HIS A 1 96 ? -20.652 12.536 -19.751 1.00 10.80 96 HIS A N 1
ATOM 692 C CA . HIS A 1 96 ? -20.320 11.148 -19.429 1.00 10.66 96 HIS A CA 1
ATOM 693 C C . HIS A 1 96 ? -19.086 11.073 -18.563 1.00 11.52 96 HIS A C 1
ATOM 694 O O . HIS A 1 96 ? -19.000 10.240 -17.594 1.00 12.11 96 HIS A O 1
ATOM 701 N N . VAL A 1 97 ? -18.046 11.840 -18.879 1.00 10.55 97 VAL A N 1
ATOM 702 C CA . VAL A 1 97 ? -16.821 11.681 -18.161 1.00 12.19 97 VAL A CA 1
ATOM 703 C C . VAL A 1 97 ? -16.936 12.164 -16.714 1.00 10.74 97 VAL A C 1
ATOM 704 O O . VAL A 1 97 ? -16.437 11.497 -15.788 1.00 10.36 97 VAL A O 1
ATOM 708 N N . THR A 1 98 ? -17.618 13.282 -16.470 1.00 10.50 98 THR A N 1
ATOM 709 C CA . THR A 1 98 ? -17.834 13.721 -15.116 1.00 9.74 98 THR A CA 1
ATOM 710 C C . THR A 1 98 ? -18.712 12.741 -14.334 1.00 9.65 98 THR A C 1
ATOM 711 O O . THR A 1 98 ? -18.415 12.415 -13.187 1.00 10.96 98 THR A O 1
ATOM 715 N N . ALA A 1 99 ? -19.728 12.216 -15.018 1.00 8.92 99 ALA A N 1
ATOM 716 C CA . ALA A 1 99 ? -20.522 11.160 -14.332 1.00 10.58 99 ALA A CA 1
ATOM 717 C C . ALA A 1 99 ? -19.715 9.984 -13.935 1.00 11.15 99 ALA A C 1
ATOM 718 O O . ALA A 1 99 ? -19.792 9.477 -12.790 1.00 11.96 99 ALA A O 1
ATOM 720 N N . GLN A 1 100 ? -18.867 9.481 -14.856 1.00 10.24 100 GLN A N 1
ATOM 721 C CA . GLN A 1 100 ? -18.024 8.319 -14.564 1.00 11.01 100 GLN A CA 1
ATOM 722 C C . GLN A 1 100 ? -17.025 8.572 -13.461 1.00 10.86 100 GLN A C 1
ATOM 723 O O . GLN A 1 100 ? -16.922 7.798 -12.507 1.00 10.73 100 GLN A O 1
ATOM 729 N N . LEU A 1 101 ? -16.289 9.694 -13.543 1.00 10.56 101 LEU A N 1
ATOM 730 C CA . LEU A 1 101 ? -15.237 9.999 -12.541 1.00 10.78 101 LEU A CA 1
ATOM 731 C C . LEU A 1 101 ? -15.760 10.435 -11.176 1.00 9.90 101 LEU A C 1
ATOM 732 O O . LEU A 1 101 ? -15.140 10.136 -10.157 1.00 10.27 101 LEU A O 1
ATOM 737 N N . SER A 1 102 ? -17.003 10.975 -11.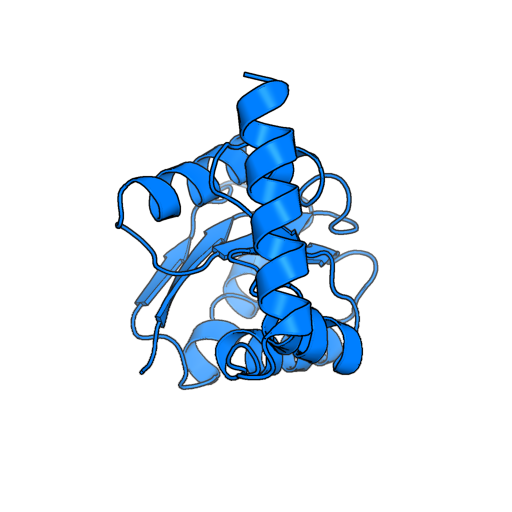120 1.00 9.99 102 SER A N 1
ATOM 738 C CA . SER A 1 102 ? -17.633 11.353 -9.868 1.00 9.87 102 SER A CA 1
ATOM 739 C C . SER A 1 102 ? -17.825 10.067 -9.020 1.00 10.32 102 SER A C 1
ATOM 740 O O . SER A 1 102 ? -17.805 10.162 -7.809 1.00 10.30 102 SER A O 1
ATOM 743 N N . ARG A 1 103 ? -18.018 8.926 -9.694 1.00 9.74 103 ARG A N 1
ATOM 744 C CA . ARG A 1 103 ? -18.128 7.627 -9.036 1.00 11.21 103 ARG A CA 1
ATOM 745 C C . ARG A 1 103 ? -16.761 6.956 -8.876 1.00 12.20 103 ARG A C 1
ATOM 746 O O . ARG A 1 103 ? -16.378 6.576 -7.762 1.00 12.54 103 ARG A O 1
ATOM 754 N N . GLN A 1 104 ? -15.981 6.855 -9.958 1.00 11.57 104 GLN A N 1
ATOM 755 C CA . GLN A 1 104 ? -14.654 6.155 -9.921 1.00 11.58 104 GLN A CA 1
ATOM 756 C C . GLN A 1 104 ? -13.709 6.742 -8.937 1.00 13.60 104 GLN A C 1
ATOM 757 O O . GLN A 1 104 ? -12.989 6.045 -8.197 1.00 13.61 104 GLN A O 1
ATOM 763 N N . HIS A 1 105 ? -13.658 8.087 -8.921 1.00 12.15 105 HIS A N 1
ATOM 764 C CA . HIS A 1 105 ? -12.706 8.794 -8.077 1.00 12.28 105 HIS A CA 1
ATOM 765 C C . HIS A 1 105 ? -13.323 9.315 -6.834 1.00 11.56 105 HIS A C 1
ATOM 766 O O . HIS A 1 105 ? -12.796 9.124 -5.733 1.00 13.74 105 HIS A O 1
ATOM 773 N N . ASN A 1 106 ? -14.443 10.031 -6.938 1.00 10.86 106 ASN A N 1
ATOM 774 C CA . ASN A 1 106 ? -14.988 10.727 -5.785 1.00 11.73 106 ASN A CA 1
ATOM 775 C C . ASN A 1 106 ? -16.054 9.929 -4.994 1.00 11.54 106 ASN A C 1
ATOM 776 O O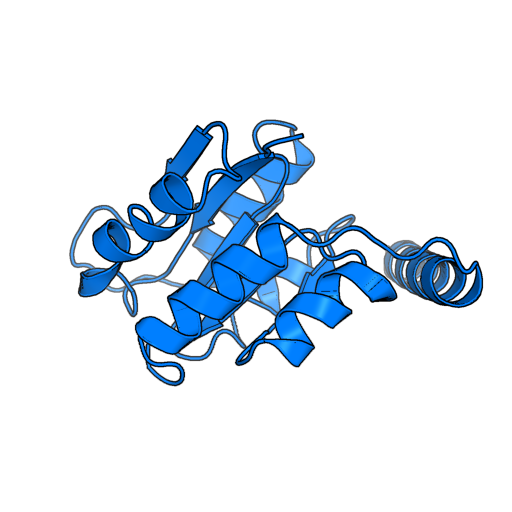 . ASN A 1 106 ? -16.446 10.373 -3.925 1.00 11.96 106 ASN A O 1
ATOM 781 N N . ASN A 1 107 ? -16.393 8.738 -5.481 1.00 11.26 107 ASN A N 1
ATOM 782 C CA . ASN A 1 107 ? -17.346 7.849 -4.875 1.00 11.72 107 ASN A CA 1
ATOM 783 C C . ASN A 1 107 ? -18.548 8.645 -4.385 1.00 12.13 107 ASN A C 1
ATOM 784 O O . ASN A 1 107 ? -19.028 8.529 -3.238 1.00 12.08 107 ASN A O 1
ATOM 789 N N . ALA A 1 108 ? -19.159 9.478 -5.240 1.00 11.11 108 ALA A N 1
ATOM 790 C CA . ALA A 1 108 ? -20.215 10.393 -4.830 1.00 10.04 108 ALA A CA 1
ATOM 791 C C . ALA A 1 108 ? -21.528 9.672 -4.547 1.00 10.45 108 ALA A C 1
ATOM 792 O O . ALA A 1 108 ? -21.885 8.689 -5.247 1.00 10.64 108 ALA A O 1
ATOM 794 N N . HIS A 1 109 ? -22.197 10.093 -3.517 1.00 9.96 109 HIS A N 1
ATOM 795 C CA . HIS A 1 109 ? -23.552 9.620 -3.210 1.00 11.05 109 HIS A CA 1
ATOM 796 C C . HIS A 1 109 ? -24.624 10.202 -4.033 1.00 10.36 109 HIS A C 1
ATOM 797 O O . HIS A 1 109 ? -25.663 9.558 -4.251 1.00 11.13 109 HIS A O 1
ATOM 804 N N . ILE A 1 110 ? -24.424 11.451 -4.476 1.00 9.70 110 ILE A N 1
ATOM 805 C CA . ILE A 1 110 ? -25.495 12.258 -5.134 1.00 9.96 110 ILE A CA 1
ATOM 806 C C . ILE A 1 110 ? -24.958 12.828 -6.421 1.00 9.91 110 ILE A C 1
ATOM 807 O O . ILE A 1 110 ? -23.833 13.360 -6.444 1.00 11.39 110 ILE A O 1
ATOM 812 N N . LEU A 1 111 ? -25.741 12.673 -7.454 1.00 10.13 111 LEU A N 1
ATOM 813 C CA . LEU A 1 111 ? -25.524 13.260 -8.760 1.00 8.50 111 LEU A CA 1
ATOM 814 C C . LEU A 1 111 ? -26.309 14.571 -8.761 1.00 10.31 111 LEU A C 1
ATOM 815 O O . LEU A 1 111 ? -27.545 14.553 -8.557 1.00 11.14 111 LEU A O 1
ATOM 820 N N . CYS A 1 112 ? -25.675 15.700 -9.136 1.00 9.30 112 CYS A N 1
ATOM 821 C CA . CYS A 1 112 ? -26.340 16.984 -9.284 1.00 9.67 112 CYS A CA 1
ATOM 822 C C . CYS A 1 112 ? -26.286 17.403 -10.755 1.00 10.06 112 CYS A C 1
ATOM 823 O O . CYS A 1 112 ? -25.238 17.346 -11.353 1.00 11.58 112 CYS A O 1
ATOM 826 N N . ILE A 1 113 ? -27.431 17.691 -11.309 1.00 9.25 113 ILE A N 1
ATOM 827 C CA . ILE A 1 113 ? -27.553 18.066 -12.726 1.00 10.38 113 ILE A CA 1
ATOM 828 C C . ILE A 1 113 ? -28.399 19.347 -12.892 1.00 10.86 113 ILE A C 1
ATOM 829 O O . ILE A 1 113 ? -29.307 19.682 -12.043 1.00 10.69 113 ILE A O 1
ATOM 834 N N . GLY A 1 114 ? -28.240 20.040 -14.037 1.00 9.66 114 GLY A N 1
ATOM 835 C CA . GLY A 1 114 ? -29.011 21.195 -14.390 1.00 9.69 114 GLY A CA 1
ATOM 836 C C . GLY A 1 114 ? -29.883 20.961 -15.563 1.00 10.44 114 GLY A C 1
ATOM 837 O O . GLY A 1 114 ? -29.384 20.507 -16.615 1.00 12.02 114 GLY A O 1
ATOM 838 N N . VAL A 1 115 ? -31.157 21.196 -15.419 1.00 10.53 115 VAL A N 1
ATOM 839 C CA . VAL A 1 115 ? -32.087 21.002 -16.519 1.00 11.71 115 VAL A CA 1
ATOM 840 C C . VAL A 1 115 ? -32.142 22.209 -17.447 1.00 10.97 115 VAL A C 1
ATOM 841 O O . VAL A 1 115 ? -32.606 22.073 -18.608 1.00 13.31 115 VAL A O 1
ATOM 845 N N . ARG A 1 116 ? -31.629 23.386 -17.049 1.00 11.30 116 ARG A N 1
ATOM 846 C CA . ARG A 1 116 ? -31.575 24.537 -17.940 1.00 11.12 116 ARG A CA 1
ATOM 847 C C . ARG A 1 116 ? -30.217 24.592 -18.663 1.00 10.61 116 ARG A C 1
ATOM 848 O O . ARG A 1 116 ? -30.060 25.412 -19.607 1.00 10.56 116 ARG A O 1
ATOM 856 N N . THR A 1 117 ? -29.280 23.683 -18.334 1.00 10.23 117 THR A N 1
ATOM 857 C CA . THR A 1 117 ? -27.907 23.636 -18.899 1.00 11.47 117 THR A CA 1
ATOM 858 C C . THR A 1 117 ? -27.684 22.381 -19.700 1.00 11.06 117 THR A C 1
ATOM 859 O O . THR A 1 117 ? -27.148 22.438 -20.807 1.00 11.84 117 THR A O 1
ATOM 863 N N . SER A 1 118 ? -28.153 21.219 -19.256 1.00 11.19 118 SER A N 1
ATOM 864 C CA . SER A 1 118 ? -27.937 19.917 -19.937 1.00 10.20 118 SER A CA 1
ATOM 865 C C . SER A 1 118 ? -29.240 19.541 -20.600 1.00 11.33 118 SER A C 1
ATOM 866 O O . SER A 1 118 ? -30.309 19.488 -19.977 1.00 12.85 118 SER A O 1
ATOM 869 N N . GLY A 1 119 ? -29.177 19.161 -21.901 1.00 9.98 119 GLY A N 1
ATOM 870 C CA . GLY A 1 119 ? -30.321 18.570 -22.556 1.00 10.49 119 GLY A CA 1
ATOM 871 C C . GLY A 1 119 ? -30.649 17.173 -22.096 1.00 10.88 119 GLY A C 1
ATOM 872 O O . GLY A 1 119 ? -29.849 16.519 -21.448 1.00 11.50 119 GLY A O 1
ATOM 873 N N . MET A 1 120 ? -31.862 16.747 -22.420 1.00 11.20 120 MET A N 1
ATOM 874 C CA . MET A 1 120 ? -32.358 15.477 -21.893 1.00 13.59 120 MET A CA 1
ATOM 875 C C . MET A 1 120 ? -31.644 14.248 -22.341 1.00 11.20 120 MET A C 1
ATOM 876 O O . MET A 1 120 ? -31.473 13.312 -21.541 1.00 11.83 120 MET A O 1
ATOM 881 N N . GLU A 1 121 ? -31.068 14.219 -23.536 1.00 11.00 121 GLU A N 1
ATOM 882 C CA . GLU A 1 121 ? -30.311 13.051 -23.900 1.00 11.64 121 GLU A CA 1
ATOM 883 C C . GLU A 1 121 ? -28.962 12.984 -23.185 1.00 10.85 121 GLU A C 1
ATOM 884 O O . GLU A 1 121 ? -28.441 11.919 -22.894 1.00 11.18 121 GLU A O 1
ATOM 890 N N . VAL A 1 122 ? -28.378 14.164 -22.905 1.00 10.59 122 VAL A N 1
ATOM 891 C CA . VAL A 1 122 ? -27.176 14.208 -22.092 1.00 10.31 122 VAL A CA 1
ATOM 892 C C . VAL A 1 122 ? -27.516 13.796 -20.643 1.00 10.26 122 VAL A C 1
ATOM 893 O O . VAL A 1 122 ? -26.771 13.039 -20.049 1.00 11.13 122 VAL A O 1
ATOM 897 N N . ILE A 1 123 ? -28.648 14.273 -20.129 1.00 10.23 123 ILE A N 1
ATOM 898 C CA . ILE A 1 123 ? -29.080 13.830 -18.794 1.00 10.57 123 ILE A CA 1
ATOM 899 C C . ILE A 1 123 ? -29.275 12.315 -18.755 1.00 10.43 123 ILE A C 1
ATOM 900 O O . ILE A 1 123 ? -28.846 11.685 -17.780 1.00 9.83 123 ILE A O 1
ATOM 905 N N . ARG A 1 124 ? -29.804 11.714 -19.795 1.00 10.40 124 ARG A N 1
ATOM 906 C CA . ARG A 1 124 ? -29.963 10.250 -19.824 1.00 11.33 124 ARG A CA 1
ATOM 907 C C . ARG A 1 124 ? -28.608 9.550 -19.646 1.00 11.77 124 ARG A C 1
ATOM 908 O O . ARG A 1 124 ? -28.436 8.641 -18.794 1.00 11.25 124 ARG A O 1
ATOM 916 N N . ASP A 1 125 ? -27.611 9.974 -20.442 1.00 11.57 125 ASP A N 1
ATOM 917 C CA . ASP A 1 125 ? -26.287 9.386 -20.346 1.00 12.24 125 ASP A CA 1
ATOM 918 C C . ASP A 1 125 ? -25.655 9.598 -19.016 1.00 12.20 125 ASP A C 1
ATOM 919 O O . ASP A 1 125 ? -25.021 8.714 -18.445 1.00 12.73 125 ASP A O 1
ATOM 924 N N . ILE A 1 126 ? -25.815 10.794 -18.451 1.00 9.55 126 ILE A N 1
ATOM 925 C CA . ILE A 1 126 ? -25.232 11.092 -17.150 1.00 9.43 126 ILE A CA 1
ATOM 926 C C . ILE A 1 126 ? -25.807 10.122 -16.096 1.00 8.75 126 ILE A C 1
ATOM 927 O O . ILE A 1 126 ? -25.061 9.553 -15.268 1.00 9.98 126 ILE A O 1
ATOM 932 N N . ILE A 1 127 ? -27.141 10.021 -16.081 1.00 9.55 127 ILE A N 1
ATOM 933 C CA . ILE A 1 127 ? -27.817 9.185 -15.101 1.00 10.98 127 ILE A CA 1
ATOM 934 C C . ILE A 1 127 ? -27.395 7.754 -15.239 1.00 10.60 127 ILE A C 1
ATOM 935 O O . ILE A 1 127 ? -27.021 7.121 -14.224 1.00 10.69 127 ILE A O 1
ATOM 940 N N . GLU A 1 128 ? -27.465 7.216 -16.472 1.00 10.93 128 GLU A N 1
ATOM 941 C CA . GLU A 1 128 ? -27.112 5.821 -16.656 1.00 13.53 128 GLU A CA 1
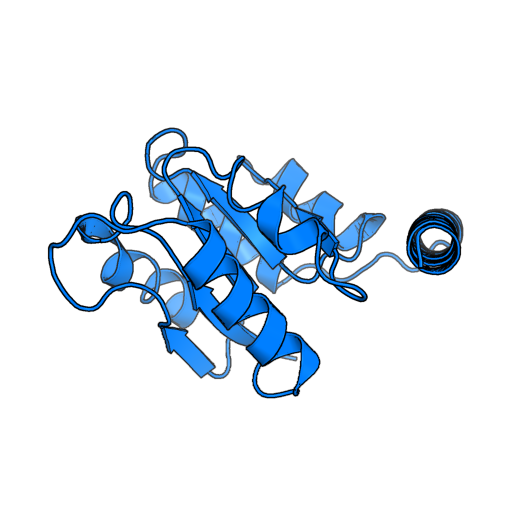ATOM 942 C C . GLU A 1 128 ? -25.671 5.536 -16.251 1.00 12.31 128 GLU A C 1
ATOM 943 O O . GLU A 1 128 ? -25.409 4.570 -15.574 1.00 13.34 128 GLU A O 1
ATOM 949 N N . THR A 1 129 ? -24.717 6.436 -16.542 1.00 10.80 129 THR A N 1
ATOM 950 C CA . THR A 1 129 ? -23.332 6.274 -16.183 1.00 11.20 129 THR A CA 1
ATOM 951 C C . THR A 1 129 ? -23.157 6.351 -14.675 1.00 10.74 129 THR A C 1
ATOM 952 O O . THR A 1 129 ? -22.479 5.560 -14.080 1.00 11.52 129 THR A O 1
ATOM 956 N N . PHE A 1 130 ? -23.752 7.363 -14.051 1.00 10.55 130 PHE A N 1
ATOM 957 C CA . PHE A 1 130 ? -23.609 7.519 -12.582 1.00 10.46 130 PHE A CA 1
ATOM 958 C C . PHE A 1 130 ? -24.083 6.332 -11.807 1.00 11.12 130 PHE A C 1
ATOM 959 O O . PHE A 1 130 ? -23.465 5.884 -10.832 1.00 11.95 130 PHE A O 1
ATOM 967 N N . LEU A 1 131 ? -25.243 5.824 -12.260 1.00 10.39 131 LEU A N 1
ATOM 968 C CA . LEU A 1 131 ? -25.804 4.649 -11.554 1.00 11.97 131 LEU A CA 1
ATOM 969 C C . LEU A 1 131 ? -25.110 3.322 -11.788 1.00 13.02 131 LEU A C 1
ATOM 970 O O . LEU A 1 131 ? -25.355 2.362 -11.005 1.00 15.39 131 LEU A O 1
ATOM 975 N N . THR A 1 132 ? -24.310 3.218 -12.820 1.00 11.84 132 THR A N 1
ATOM 976 C CA . THR A 1 132 ? -23.635 1.963 -13.122 1.00 14.60 132 THR A CA 1
ATOM 977 C C . THR A 1 132 ? -22.149 1.965 -12.967 1.00 16.37 132 THR A C 1
ATOM 978 O O . THR A 1 132 ? -21.485 1.057 -13.472 1.00 20.02 132 THR A O 1
ATOM 982 N N . THR A 1 133 ? -21.563 2.986 -12.387 1.00 13.81 133 THR A N 1
ATOM 983 C CA . THR A 1 133 ? -20.130 3.089 -12.240 1.00 13.28 133 THR A CA 1
ATOM 984 C C . THR A 1 133 ? -19.790 2.914 -10.755 1.00 14.07 133 THR A C 1
ATOM 985 O O . THR A 1 133 ? -20.349 3.505 -9.874 1.00 14.51 133 THR A O 1
ATOM 989 N N . GLU A 1 134 ? -18.807 2.042 -10.504 1.00 17.53 134 GLU A N 1
ATOM 990 C CA . GLU A 1 134 ? -18.305 1.805 -9.146 1.00 19.79 134 GLU A CA 1
ATOM 991 C C . GLU A 1 134 ? -17.034 2.530 -8.844 1.00 16.65 134 GLU A C 1
ATOM 992 O O . GLU A 1 134 ? -16.273 2.865 -9.793 1.00 16.56 134 GLU A O 1
ATOM 998 N N . PRO A 1 135 ? -16.754 2.787 -7.557 1.00 16.04 135 PRO A N 1
ATOM 999 C CA . PRO A 1 135 ? -15.518 3.433 -7.175 1.00 17.74 135 PRO A CA 1
ATOM 1000 C C . PRO A 1 135 ? -14.304 2.550 -7.449 1.00 24.69 135 PRO A C 1
ATOM 1001 O O . PRO A 1 135 ? -14.394 1.321 -7.318 1.00 21.34 135 PRO A O 1
ATOM 1005 N N . LEU A 1 136 ? -13.233 3.133 -7.929 1.00 21.79 136 LEU A N 1
ATOM 1006 C CA . LEU A 1 136 ? -12.039 2.366 -8.448 1.00 28.19 136 LEU A CA 1
ATOM 1007 C C . LEU A 1 136 ? -11.350 1.927 -7.189 1.00 32.76 136 LEU A C 1
ATOM 1008 O O . LEU A 1 136 ? -11.429 2.587 -6.152 1.00 28.45 136 LEU A O 1
ATOM 1013 N N . ALA A 1 137 ? -10.699 0.769 -7.328 1.00 34.36 137 ALA A N 1
ATOM 1014 C CA . ALA A 1 137 ? -9.993 0.139 -6.226 1.00 35.67 137 ALA A CA 1
ATOM 1015 C C . ALA A 1 137 ? -8.652 0.778 -5.902 1.00 37.39 137 ALA A C 1
ATOM 1016 O O . ALA A 1 137 ? -8.238 0.675 -4.741 1.00 41.79 137 ALA A O 1
ATOM 1018 N N . GLU A 1 138 ? -7.942 1.424 -6.853 1.00 40.34 138 GLU A N 1
ATOM 1019 C CA . GLU A 1 138 ? -6.748 2.195 -6.401 1.00 40.43 138 GLU A CA 1
ATOM 1020 C C . GLU A 1 138 ? -7.025 3.216 -5.259 1.00 41.51 138 GLU A C 1
ATOM 1021 O O . GLU A 1 138 ? -7.995 4.184 -5.238 1.00 34.22 138 GLU A O 1
ATOM 1027 N N . GLY A 1 139 ? -6.081 2.967 -4.312 1.00 34.48 139 GLY A N 1
ATOM 1028 C CA . GLY A 1 139 ? -6.135 3.402 -3.004 1.00 29.70 139 GLY A CA 1
ATOM 1029 C C . GLY A 1 139 ? -6.047 4.901 -3.030 1.00 24.72 139 GLY A C 1
ATOM 1030 O O . GLY A 1 139 ? -6.562 5.485 -2.068 1.00 23.98 139 GLY A O 1
ATOM 1031 N N . ARG A 1 140 ? -5.394 5.507 -4.050 1.00 21.72 140 ARG A N 1
ATOM 1032 C CA . ARG A 1 140 ? -5.214 7.007 -3.959 1.00 20.19 140 ARG A CA 1
ATOM 1033 C C . ARG A 1 140 ? -6.541 7.824 -3.943 1.00 18.65 140 ARG A C 1
ATOM 1034 O O . ARG A 1 140 ? -6.689 8.808 -3.241 1.00 17.71 140 ARG A O 1
ATOM 1042 N N . HIS A 1 141 ? -7.506 7.355 -4.696 1.00 17.72 141 HIS A N 1
ATOM 1043 C CA . HIS A 1 141 ? -8.816 8.065 -4.737 1.00 15.48 141 HIS A CA 1
ATOM 1044 C C . HIS A 1 141 ? -9.543 7.911 -3.443 1.00 16.22 141 HIS A C 1
ATOM 1045 O O . HIS A 1 141 ? -10.104 8.885 -2.932 1.00 16.41 141 HIS A O 1
ATOM 1052 N N . GLY A 1 142 ? -9.532 6.699 -2.825 1.00 16.40 142 GLY A N 1
ATOM 1053 C CA . GLY A 1 142 ? -10.120 6.532 -1.519 1.00 17.18 142 GLY A CA 1
ATOM 1054 C C . GLY A 1 142 ? -9.453 7.323 -0.441 1.00 14.92 142 GLY A C 1
ATOM 1055 O O . GLY A 1 142 ? -10.108 7.825 0.469 1.00 17.55 142 GLY A O 1
ATOM 1056 N N . ASN A 1 143 ? -8.131 7.505 -0.562 1.00 14.61 143 ASN A N 1
ATOM 1057 C CA . ASN A 1 143 ? -7.458 8.259 0.398 1.00 15.06 143 ASN A CA 1
ATOM 1058 C C . ASN A 1 143 ? -7.861 9.745 0.343 1.00 14.08 143 ASN A C 1
ATOM 1059 O O . ASN A 1 143 ? -7.959 10.435 1.382 1.00 14.96 143 ASN A O 1
ATOM 1064 N N . ARG A 1 144 ? -8.088 10.226 -0.874 1.00 13.07 144 ARG A N 1
ATOM 1065 C CA . ARG A 1 144 ? -8.572 11.582 -1.019 1.00 13.31 144 ARG A CA 1
ATOM 1066 C C . ARG A 1 144 ? -9.978 11.798 -0.434 1.00 12.75 144 ARG A C 1
ATOM 1067 O O . ARG A 1 144 ? -10.267 12.751 0.267 1.00 13.42 144 ARG A O 1
ATOM 1075 N N . VAL A 1 145 ? -10.828 10.816 -0.710 1.00 12.62 145 VAL A N 1
ATOM 1076 C CA . VAL A 1 145 ? -12.149 10.799 -0.113 1.00 13.56 145 VAL A CA 1
ATOM 1077 C C . VAL A 1 145 ? -12.021 10.825 1.451 1.00 12.59 145 VAL A C 1
ATOM 1078 O O . VAL A 1 145 ? -12.796 11.528 2.108 1.00 13.62 145 VAL A O 1
ATOM 1082 N N . ASP A 1 146 ? -11.114 10.019 1.994 1.00 13.21 146 ASP A N 1
ATOM 1083 C CA . ASP A 1 146 ? -10.947 10.029 3.447 1.00 15.58 146 ASP A CA 1
ATOM 1084 C C . ASP A 1 146 ? -10.534 11.380 3.973 1.00 13.62 146 ASP A C 1
ATOM 1085 O O . ASP A 1 146 ? -10.922 11.805 5.051 1.00 16.20 146 ASP A O 1
ATOM 1090 N N . LYS A 1 147 ? -9.718 12.105 3.171 1.00 12.63 147 LYS A N 1
ATOM 1091 C CA . LYS A 1 147 ? -9.345 13.498 3.548 1.00 12.04 147 LYS A CA 1
ATOM 1092 C C . LYS A 1 147 ? -10.532 14.423 3.568 1.00 13.80 147 LYS A C 1
ATOM 1093 O O . LYS A 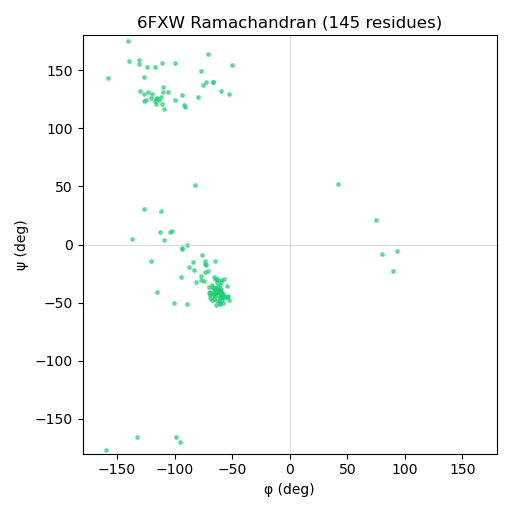1 147 ? -10.602 15.327 4.363 1.00 15.74 147 LYS A O 1
ATOM 1099 N N . ILE A 1 148 ? -11.479 14.252 2.631 1.00 13.27 148 ILE A N 1
ATOM 1100 C CA . ILE A 1 148 ? -12.716 15.027 2.678 1.00 12.73 148 ILE A CA 1
ATOM 1101 C C . ILE A 1 148 ? -13.452 14.744 4.004 1.00 13.44 148 ILE A C 1
ATOM 1102 O O . ILE A 1 148 ? -13.970 15.689 4.634 1.00 14.01 148 ILE A O 1
ATOM 1107 N N . THR A 1 149 ? -13.491 13.468 4.412 1.00 13.74 149 THR A N 1
ATOM 1108 C CA . THR A 1 149 ? -14.116 13.140 5.675 1.00 15.58 149 THR A CA 1
ATOM 1109 C C . THR A 1 149 ? -13.460 13.811 6.876 1.00 14.82 149 THR A C 1
ATOM 1110 O O . THR A 1 149 ? -14.115 14.366 7.777 1.00 16.28 149 THR A O 1
ATOM 1114 N N . VAL A 1 150 ? -12.144 13.851 6.811 1.00 16.08 150 VAL A N 1
ATOM 1115 C CA . VAL A 1 150 ? -11.397 14.541 7.910 1.00 16.91 150 VAL A CA 1
ATOM 1116 C C . VAL A 1 150 ? -11.722 16.029 7.971 1.00 15.75 150 VAL A C 1
ATOM 1117 O O . VAL A 1 150 ? -11.951 16.605 9.045 1.00 17.65 150 VAL A O 1
ATOM 1121 N N . ILE A 1 151 ? -11.804 16.674 6.810 1.00 15.18 151 ILE A N 1
ATOM 1122 C CA . ILE A 1 151 ? -12.206 18.099 6.753 1.00 15.31 151 ILE A CA 1
ATOM 1123 C C . ILE A 1 151 ? -13.582 18.307 7.355 1.00 15.16 151 ILE A C 1
ATOM 1124 O O . ILE A 1 151 ? -13.806 19.188 8.156 1.00 16.22 151 ILE A O 1
ATOM 1129 N N . GLU A 1 152 ? -14.507 17.468 6.950 1.00 16.47 152 GLU A N 1
ATOM 1130 C CA . GLU A 1 152 ? -15.880 17.593 7.427 1.00 20.00 152 GLU A CA 1
ATOM 1131 C C . GLU A 1 152 ? -15.908 17.456 8.923 1.00 19.87 152 GLU A C 1
ATOM 1132 O O . GLU A 1 152 ? -16.571 18.271 9.601 1.00 25.34 152 GLU A O 1
ATOM 1138 N N . GLU A 1 153 ? -15.196 16.498 9.464 1.00 20.98 153 GLU A N 1
ATOM 1139 C CA . GLU A 1 153 ? -15.168 16.243 10.919 1.00 25.60 153 GLU A CA 1
ATOM 1140 C C . GLU A 1 153 ? -14.550 17.401 11.647 1.00 23.73 153 GLU A C 1
ATOM 1141 O O . GLU A 1 153 ? -15.044 17.806 12.717 1.00 27.75 153 GLU A O 1
ATOM 1147 N N . GLU A 1 154 ? -13.482 17.957 11.112 1.00 20.29 154 GLU A N 1
ATOM 1148 C CA . GLU A 1 154 ? -12.843 19.089 11.731 1.00 22.98 154 GLU A CA 1
ATOM 1149 C C . GLU A 1 154 ? -13.729 20.346 11.752 1.00 23.70 154 GLU A C 1
ATOM 1150 O O . GLU A 1 154 ? -13.694 21.168 12.671 1.00 25.51 154 GLU A O 1
ATOM 1156 N N . GLN A 1 155 ? -14.484 20.544 10.678 1.00 22.37 155 GLN A N 1
ATOM 1157 C CA . GLN A 1 155 ? -15.365 21.684 10.560 1.00 27.56 155 GLN A CA 1
ATOM 1158 C C . GLN A 1 155 ? -16.430 21.546 11.681 1.00 37.25 155 GLN A C 1
ATOM 1159 O O . GLN A 1 155 ? -16.698 22.524 12.365 1.00 37.36 155 GLN A O 1
ATOM 1165 N N . MET A 1 156 ? -16.879 20.311 11.944 1.00 45.87 156 MET A N 1
ATOM 1166 C CA . MET A 1 156 ? -17.665 19.902 13.149 1.00 50.88 156 MET A CA 1
ATOM 1167 C C . MET A 1 156 ? -19.136 19.879 12.859 1.00 59.35 156 MET A C 1
ATOM 1168 O O . MET A 1 156 ? -19.557 19.028 12.075 1.00 71.56 156 MET A O 1
#

Sequence (153 aa):
MPKRVALGCCDHAAYATHQEIMMDMVNASGAASKVMYMGPSSSDTSVDYPDYAAQVCEAILKGEADTTGILVCGTGIGMSSIAANKFRGIRAALLCYDHVTAQLSRQHNNAHILCIGVRTSGMEVIRDIIETFLTTEPLAEGRHGNRVDKITVIEEEQM

Organism: Leishmania infantum (NCBI:txid5671)

Solvent-accessible surface area: 7791 Å² total; per-residue (Å²): 224,83,43,86,0,0,1,0,1,9,67,20,0,59,102,31,33,95,81,0,32,74,2,0,83,78,24,59,11,19,78,96,19,33,49,34,11,7,100,51,125,76,98,28,94,84,60,89,35,0,32,88,0,0,79,5,20,80,140,62,90,5,77,6,0,0,0,0,6,9,58,0,89,10,0,20,100,17,0,65,164,51,166,35,4,39,13,16,62,2,134,47,85,84,35,0,57,63,6,18,35,59,71,51,4,45,0,0,0,0,2,26,171,94,12,47,39,116,66,0,79,51,0,0,62,12,2,8,89,18,111,53,82,106,102,48,120,10,36,78,136,15,86,126,77,51,85,105,40,90,114,145,190

InterPro domains:
  IPR003500 Sugar-phosphate isomerase, RpiB/LacA/LacB family [PF02502] (5-145)
  IPR003500 Sugar-phosphate isomerase, RpiB/LacA/LacB family [PIRSF005384] (4-151)
  IPR003500 Sugar-phosphate isomerase, RpiB/LacA/LacB family [TIGR00689] (5-150)
  IPR004785 Ribose 5-phosphate isomerase B [TIGR01120] (4-149)
  IPR036569 Sugar-phosphate isomerase, RpiB/LacA/LacB superfamily [G3DSA:3.40.1400.10] (1-153)
  IPR036569 Sugar-phosphate isomerase, RpiB/LacA/LacB superfamily [SSF89623] (4-156)
  IPR051812 Sugar Phosphate Isomerase LacAB/RpiB [PTHR43732] (4-157)

Nearest PDB structures (foldseek):
  6fxw-assembly1_A  TM=1.007E+00  e=4.671E-34  Leishmania infantum
  6fxs-assembly1_A  TM=9.704E-01  e=8.170E-22  Trypanosoma brucei brucei TREU927
  3k7p-assembly1_A  TM=9.672E-01  e=1.804E-21  Trypanosoma cruzi strain CL Brener
  6fxl-assembly1_B  TM=9.676E-01  e=2.864E-21  Trypanosoma cruzi strain CL Brener
  3k7o-assembly1_B-2  TM=9.730E-01  e=1.834E-19  Trypanosoma cruzi strain CL Brener

B-factor: mean 18.21, std 9.02, range [8.5, 71.56]

Secondary structure (DSSP, 8-state):
--EEEEEEE-GGGTTTHHHHHHHHHHTS-EEEEEE-S-SSS----HHHHHHHHHHHHHTTS-SEEEEEESSSHHHHHHHHTSTT--EEE--SHHHHHHHHHTT--SEEEEETTTS-HHHHHHHHHHHHT-PPP--HHHHHHHHHHHHHHHHH-

Radius of gyration: 14.4 Å; Cα contacts (8 Å, |Δi|>4): 317; chains: 1; bounding box: 42×32×37 Å

CATH classification: 3.40.1400.10

Foldseek 3Di:
DAWAEEEEEFLQCVVCVVVLQVLLVVLVRHPHYHYQYDPDNDGDDQLVRLVVRLVCCVVVVTQAYEYEYQALPVSQVSNLLDQPFHEFEDAALVSLQCCAQQVVGRYYGGHPNRHPDVRSSNSSSNNSPHHHHPPPVSVVVNVVSNVVSVVVD